Protein AF-A0A7X7PIR8-F1 (afdb_monomer)

Nearest PDB structures (foldseek):
  4htw-assembly1_A  TM=4.003E-01  e=7.850E+00  Simian immunodeficiency virus

Structure (mmCIF, N/CA/C/O backbone):
data_AF-A0A7X7PIR8-F1
#
_entry.id   AF-A0A7X7PIR8-F1
#
loop_
_atom_site.group_PDB
_atom_site.id
_atom_site.type_symbol
_atom_site.label_atom_id
_atom_site.label_alt_id
_atom_site.label_comp_id
_atom_site.label_asym_id
_atom_site.label_entity_id
_atom_site.label_seq_id
_atom_site.pdbx_PDB_ins_code
_atom_site.Cartn_x
_atom_site.Cartn_y
_atom_site.Cartn_z
_atom_site.occupancy
_atom_site.B_iso_or_equiv
_atom_site.auth_seq_id
_atom_site.auth_comp_id
_atom_site.auth_asym_id
_atom_site.auth_atom_id
_atom_site.pdbx_PDB_model_num
ATOM 1 N N . MET A 1 1 ? -5.668 -0.674 -14.259 1.00 58.12 1 MET A N 1
ATOM 2 C CA . MET A 1 1 ? -5.629 -1.543 -13.060 1.00 58.12 1 MET A CA 1
ATOM 3 C C . MET A 1 1 ? -5.282 -0.736 -11.802 1.00 58.12 1 MET A C 1
ATOM 5 O O . MET A 1 1 ? -4.143 -0.743 -11.369 1.00 58.12 1 MET A O 1
ATOM 9 N N . GLY A 1 2 ? -6.242 -0.003 -11.222 1.00 66.88 2 GLY A N 1
ATOM 10 C CA . GLY A 1 2 ? -5.995 0.819 -10.017 1.00 66.88 2 GLY A CA 1
ATOM 11 C C . GLY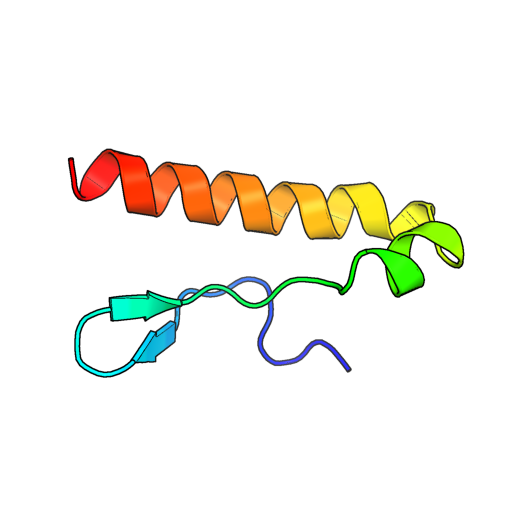 A 1 2 ? -7.250 1.209 -9.230 1.00 66.88 2 GLY A C 1
ATOM 12 O O . GLY A 1 2 ? -7.177 2.004 -8.302 1.00 66.88 2 GLY A O 1
ATOM 13 N N . ARG A 1 3 ? -8.413 0.650 -9.589 1.00 80.00 3 ARG A N 1
ATOM 14 C CA . ARG A 1 3 ? -9.727 1.072 -9.077 1.00 80.00 3 ARG A CA 1
ATOM 15 C C . ARG A 1 3 ? -9.903 0.816 -7.575 1.00 80.00 3 ARG A C 1
ATOM 17 O O . ARG A 1 3 ? -10.666 1.527 -6.927 1.00 80.00 3 ARG A O 1
ATOM 24 N N . LEU A 1 4 ? -9.181 -0.169 -7.043 1.00 86.81 4 LEU A N 1
ATOM 25 C CA . LEU A 1 4 ? -9.219 -0.572 -5.637 1.00 86.81 4 LEU A CA 1
ATOM 26 C C . LEU A 1 4 ? -8.228 0.200 -4.753 1.00 86.81 4 LEU A C 1
ATOM 28 O O . LEU A 1 4 ? -8.321 0.111 -3.538 1.00 86.81 4 LEU A O 1
ATOM 32 N N . ARG A 1 5 ? -7.281 0.957 -5.313 1.00 92.44 5 ARG A N 1
ATOM 33 C CA . ARG A 1 5 ? -6.288 1.674 -4.501 1.00 92.44 5 ARG A CA 1
ATOM 34 C C . ARG A 1 5 ? -6.835 2.986 -3.925 1.00 92.44 5 ARG A C 1
ATOM 36 O O . ARG A 1 5 ? -7.856 3.493 -4.392 1.00 92.44 5 ARG A O 1
ATOM 43 N N . GLY A 1 6 ? -6.118 3.552 -2.952 1.00 86.44 6 GLY A N 1
ATOM 44 C CA . GLY A 1 6 ? -6.398 4.877 -2.387 1.00 86.44 6 GLY A CA 1
ATOM 45 C C . GLY A 1 6 ? -7.626 4.947 -1.476 1.00 86.44 6 GLY A C 1
ATOM 46 O O . GLY A 1 6 ? -8.106 6.040 -1.193 1.00 86.44 6 GLY A O 1
ATOM 47 N N . ARG A 1 7 ? -8.149 3.799 -1.039 1.00 91.75 7 ARG A N 1
ATOM 48 C CA . ARG A 1 7 ? -9.253 3.689 -0.083 1.00 91.75 7 ARG A CA 1
ATOM 49 C C . ARG A 1 7 ? -9.035 2.479 0.822 1.00 91.75 7 ARG A C 1
ATOM 51 O O . ARG A 1 7 ? -8.330 1.548 0.431 1.00 91.75 7 ARG A O 1
ATOM 58 N N . ILE A 1 8 ? -9.664 2.506 1.990 1.00 93.75 8 ILE A N 1
ATOM 59 C CA . ILE A 1 8 ? -9.728 1.370 2.910 1.00 93.75 8 ILE A CA 1
ATOM 60 C C . ILE A 1 8 ? -10.911 0.499 2.483 1.00 93.75 8 ILE A C 1
ATOM 62 O O . ILE A 1 8 ? -11.977 1.019 2.149 1.00 93.75 8 ILE A O 1
ATOM 66 N N . HIS A 1 9 ? -10.711 -0.811 2.470 1.00 94.38 9 HIS A N 1
ATOM 67 C CA . HIS A 1 9 ? -11.758 -1.810 2.280 1.00 94.38 9 HIS A CA 1
ATOM 68 C C . HIS A 1 9 ? -11.916 -2.596 3.571 1.00 94.38 9 HIS A C 1
ATOM 70 O O . HIS A 1 9 ? -10.950 -2.748 4.311 1.00 94.38 9 HIS A O 1
ATOM 76 N N . ASP A 1 10 ? -13.108 -3.116 3.819 1.00 94.50 10 ASP A N 1
ATOM 77 C CA . ASP A 1 10 ? -13.319 -4.085 4.888 1.00 94.50 10 ASP A CA 1
ATOM 78 C C . ASP A 1 10 ? -13.289 -5.498 4.311 1.00 94.50 10 ASP A C 1
ATOM 80 O O . ASP A 1 10 ? -13.859 -5.762 3.247 1.00 94.50 10 ASP A O 1
ATOM 84 N N . PHE A 1 11 ? -12.622 -6.400 5.017 1.00 94.25 11 PHE A N 1
ATOM 85 C CA . PHE A 1 11 ? -12.725 -7.824 4.772 1.00 94.25 11 PHE A CA 1
ATOM 86 C C . PHE A 1 11 ? -12.873 -8.553 6.098 1.00 94.25 11 PHE A C 1
ATOM 88 O O . PHE A 1 11 ? -11.904 -8.727 6.835 1.00 94.25 11 PHE A O 1
ATOM 95 N N . ASN A 1 12 ? -14.098 -8.986 6.395 1.00 94.00 12 ASN A N 1
ATOM 96 C CA . ASN A 1 12 ? -14.445 -9.700 7.623 1.00 94.00 12 ASN A CA 1
ATOM 97 C C . ASN A 1 12 ? -13.991 -8.951 8.890 1.00 94.00 12 ASN A C 1
ATOM 99 O O . ASN A 1 12 ? -13.420 -9.554 9.798 1.00 94.00 12 ASN A O 1
ATOM 103 N N . GLY A 1 13 ? -14.197 -7.630 8.934 1.00 92.31 13 GLY A N 1
ATOM 104 C CA . GLY A 1 13 ? -13.775 -6.791 10.059 1.00 92.31 13 GLY A CA 1
ATOM 105 C C . GLY A 1 13 ? -12.278 -6.471 10.088 1.00 92.31 13 GLY A C 1
ATOM 106 O O . GLY A 1 13 ? -11.814 -5.831 11.028 1.00 92.31 13 GLY A O 1
ATOM 107 N N . THR A 1 14 ? -11.510 -6.911 9.086 1.00 93.50 14 THR A N 1
ATOM 108 C CA . THR A 1 14 ? -10.096 -6.557 8.927 1.00 93.50 14 THR A CA 1
ATOM 109 C C . THR A 1 14 ? -9.948 -5.470 7.858 1.00 93.50 14 THR A C 1
ATOM 111 O O . THR A 1 14 ? -10.345 -5.696 6.709 1.00 93.50 14 THR A O 1
ATOM 114 N N . PRO A 1 15 ? -9.349 -4.307 8.176 1.00 94.38 15 PRO A N 1
ATOM 115 C CA . PRO A 1 15 ? -9.126 -3.259 7.191 1.00 94.38 15 PRO A CA 1
ATOM 116 C C . PRO A 1 15 ? -8.049 -3.667 6.175 1.00 94.38 15 PRO A C 1
ATOM 118 O O . PRO A 1 15 ? -6.942 -4.070 6.530 1.00 94.38 15 PRO A O 1
ATOM 121 N N . LEU A 1 16 ? -8.358 -3.517 4.887 1.00 94.88 16 LEU A N 1
ATOM 122 C CA . LEU A 1 16 ? -7.480 -3.826 3.761 1.00 94.88 16 LEU A CA 1
ATOM 123 C C . LEU A 1 16 ? -7.202 -2.588 2.909 1.00 94.88 1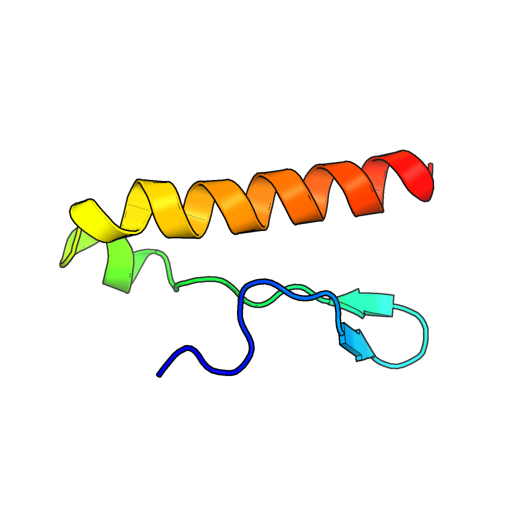6 LEU A C 1
ATOM 125 O O . LEU A 1 16 ? -8.094 -1.799 2.600 1.00 94.88 16 LEU A O 1
ATOM 129 N N . ILE A 1 17 ? -5.963 -2.459 2.437 1.00 95.19 17 ILE A N 1
ATOM 130 C CA . ILE A 1 17 ? -5.544 -1.407 1.505 1.00 95.19 17 ILE A CA 1
ATOM 131 C C . ILE A 1 17 ? -4.812 -2.060 0.336 1.00 95.19 17 ILE A C 1
ATOM 133 O O . ILE A 1 17 ? -3.821 -2.765 0.515 1.00 95.19 17 ILE A O 1
ATOM 137 N N . ALA A 1 18 ? -5.294 -1.815 -0.882 1.00 94.94 18 ALA A N 1
ATOM 138 C CA . ALA A 1 18 ? -4.630 -2.284 -2.091 1.00 94.94 18 ALA A CA 1
ATOM 139 C C . ALA A 1 18 ? -3.466 -1.353 -2.471 1.00 94.94 18 ALA A C 1
ATOM 141 O O . ALA A 1 18 ? -3.613 -0.131 -2.452 1.00 94.94 18 ALA A O 1
ATOM 142 N N . THR A 1 19 ? -2.345 -1.933 -2.905 1.00 94.94 19 THR A N 1
ATOM 143 C CA . THR A 1 19 ? -1.166 -1.219 -3.432 1.00 94.94 19 THR A CA 1
ATOM 144 C C . THR A 1 19 ? -0.586 -1.943 -4.658 1.00 94.94 19 THR A C 1
ATOM 146 O O . THR A 1 19 ? -1.149 -2.936 -5.127 1.00 94.94 19 THR A O 1
ATOM 149 N N . TYR A 1 20 ? 0.505 -1.432 -5.231 1.00 94.12 20 TYR A N 1
ATOM 150 C CA . TYR A 1 20 ? 1.217 -2.075 -6.337 1.00 94.12 20 TYR A CA 1
ATOM 151 C C . TYR A 1 20 ? 2.126 -3.207 -5.858 1.00 94.12 20 TYR A C 1
ATOM 153 O O . TYR A 1 20 ? 2.796 -3.099 -4.835 1.00 94.12 20 TYR A O 1
ATOM 161 N N . HIS A 1 21 ? 2.213 -4.272 -6.657 1.00 93.25 21 HIS A N 1
ATOM 162 C CA . HIS A 1 21 ? 3.184 -5.338 -6.428 1.00 93.25 21 HIS A CA 1
ATOM 163 C C . HIS A 1 21 ? 4.624 -4.807 -6.613 1.00 93.25 21 HIS A C 1
ATOM 165 O O . HIS A 1 21 ? 4.862 -4.075 -7.579 1.00 93.25 21 HIS A O 1
ATOM 171 N N . PRO A 1 22 ? 5.616 -5.206 -5.793 1.00 93.88 22 PRO A N 1
ATOM 172 C CA . PRO A 1 22 ? 6.987 -4.690 -5.891 1.00 93.88 22 PRO A CA 1
ATOM 173 C C . PRO A 1 22 ? 7.612 -4.820 -7.288 1.00 93.88 22 PRO A C 1
ATOM 175 O O . PRO A 1 22 ? 8.204 -3.876 -7.800 1.00 93.88 22 PRO A O 1
ATOM 178 N N . ALA A 1 23 ? 7.390 -5.951 -7.967 1.00 96.56 23 ALA A N 1
ATOM 179 C CA . ALA A 1 23 ? 7.872 -6.165 -9.337 1.00 96.56 23 ALA A CA 1
ATOM 180 C C . ALA A 1 23 ? 7.329 -5.145 -10.361 1.00 96.56 23 ALA A C 1
ATOM 182 O O . ALA A 1 23 ? 7.973 -4.893 -11.375 1.00 96.56 23 ALA A O 1
ATOM 183 N N . TYR A 1 24 ? 6.150 -4.559 -10.119 1.00 94.12 24 TYR A N 1
ATOM 184 C CA . TYR A 1 24 ? 5.617 -3.479 -10.952 1.00 94.12 24 TYR A CA 1
ATOM 185 C C . TYR A 1 24 ? 6.384 -2.172 -10.718 1.00 94.12 24 TYR A C 1
ATOM 187 O O . TYR A 1 24 ? 6.731 -1.489 -11.675 1.00 94.12 24 TYR A O 1
ATOM 195 N N . LEU A 1 25 ? 6.728 -1.869 -9.465 1.00 94.56 25 LEU A N 1
ATOM 196 C CA . LEU A 1 25 ? 7.471 -0.657 -9.103 1.00 94.56 25 LEU A CA 1
ATOM 197 C C . LEU A 1 25 ? 8.903 -0.650 -9.651 1.00 94.56 25 LEU A C 1
ATOM 199 O O . LEU A 1 25 ? 9.418 0.414 -9.969 1.00 94.56 25 LEU A O 1
ATOM 203 N N . LEU A 1 26 ? 9.521 -1.823 -9.823 1.00 95.94 26 LEU A N 1
ATOM 204 C CA . LEU A 1 26 ? 10.836 -1.941 -10.468 1.00 95.94 26 LEU A CA 1
ATOM 205 C C . LEU A 1 26 ? 10.809 -1.547 -11.952 1.00 95.94 26 LEU A C 1
ATOM 207 O O . LEU A 1 26 ? 11.803 -1.056 -12.475 1.00 95.94 26 LEU A O 1
ATOM 211 N N . ARG A 1 27 ? 9.677 -1.769 -12.631 1.00 96.44 27 ARG A N 1
ATOM 212 C CA . ARG A 1 27 ? 9.487 -1.423 -14.049 1.00 96.44 27 ARG A CA 1
ATOM 213 C C . ARG A 1 27 ? 8.960 0.002 -14.249 1.00 96.44 27 ARG A C 1
ATOM 215 O O . ARG A 1 27 ? 9.187 0.574 -15.307 1.00 96.44 27 ARG A O 1
ATOM 222 N N . SER A 1 28 ? 8.283 0.548 -13.240 1.00 95.06 28 SER A N 1
ATOM 223 C CA . SER A 1 28 ? 7.645 1.870 -13.248 1.00 95.06 28 SER A CA 1
ATOM 224 C C . SER A 1 28 ? 7.964 2.632 -11.952 1.00 95.06 28 SER A C 1
ATOM 226 O O . SER A 1 28 ? 7.104 2.745 -11.066 1.00 95.06 28 SER A O 1
ATOM 228 N N . PRO A 1 29 ? 9.205 3.126 -11.791 1.00 94.12 29 PRO A N 1
ATOM 229 C CA . PRO A 1 29 ? 9.660 3.789 -10.567 1.00 94.12 29 PRO A CA 1
ATOM 230 C C . PRO A 1 29 ? 8.883 5.074 -10.241 1.00 94.12 29 PRO A C 1
ATOM 232 O O . PRO A 1 29 ? 8.763 5.446 -9.072 1.00 94.12 29 PRO A O 1
ATOM 235 N N . GLU A 1 30 ? 8.275 5.729 -11.231 1.00 95.81 30 GLU A N 1
ATOM 236 C CA . GLU A 1 30 ? 7.386 6.879 -11.046 1.00 95.81 30 GLU A CA 1
ATOM 237 C C . GLU A 1 30 ? 6.182 6.558 -10.144 1.00 95.81 30 GLU A C 1
ATOM 239 O O . GLU A 1 30 ? 5.681 7.424 -9.420 1.00 95.81 30 GLU A O 1
ATOM 244 N N . MET A 1 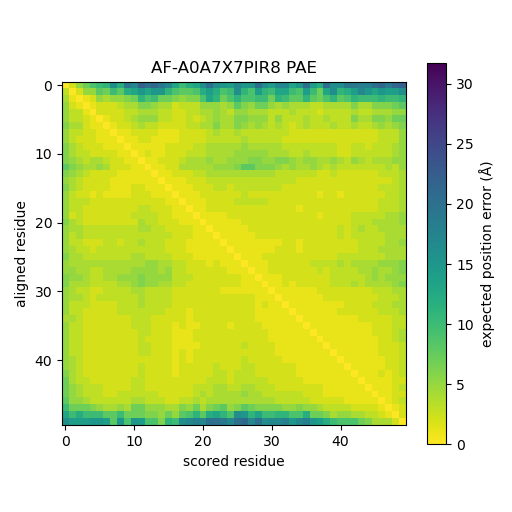31 ? 5.769 5.288 -10.108 1.00 94.69 31 MET A N 1
ATOM 245 C CA . MET A 1 31 ? 4.647 4.816 -9.299 1.00 94.69 31 MET A CA 1
ATOM 246 C C . MET A 1 31 ? 5.021 4.590 -7.830 1.00 94.69 31 MET A C 1
ATOM 248 O O . MET A 1 31 ? 4.131 4.377 -7.003 1.00 94.69 31 MET A O 1
ATOM 252 N N . MET A 1 32 ? 6.305 4.701 -7.468 1.00 94.56 32 MET A N 1
ATOM 253 C CA . MET A 1 32 ? 6.775 4.542 -6.089 1.00 94.56 32 MET A CA 1
ATOM 254 C C . MET A 1 32 ? 6.124 5.557 -5.144 1.00 94.56 32 MET A C 1
ATOM 256 O O . MET A 1 32 ? 5.672 5.192 -4.062 1.00 94.56 32 MET A O 1
ATOM 260 N N . ARG A 1 33 ? 5.981 6.823 -5.567 1.00 95.38 33 ARG A N 1
ATOM 261 C CA . ARG A 1 33 ? 5.286 7.850 -4.761 1.00 95.38 33 ARG A CA 1
ATOM 262 C C . ARG A 1 33 ? 3.831 7.477 -4.502 1.00 95.38 33 ARG A C 1
ATOM 264 O O . ARG A 1 33 ? 3.287 7.755 -3.438 1.00 95.38 33 ARG A O 1
ATOM 271 N N . THR A 1 34 ? 3.193 6.863 -5.489 1.00 93.56 34 THR A N 1
ATOM 272 C CA . THR A 1 34 ? 1.802 6.437 -5.403 1.00 93.56 34 THR A CA 1
ATOM 273 C C . THR A 1 34 ? 1.649 5.242 -4.460 1.00 93.56 34 THR A C 1
ATOM 275 O O . THR A 1 34 ? 0.743 5.267 -3.634 1.00 93.56 34 THR A O 1
ATOM 278 N N . ALA A 1 35 ? 2.557 4.262 -4.516 1.00 94.69 35 ALA A N 1
ATOM 279 C CA . ALA A 1 35 ? 2.601 3.151 -3.561 1.00 94.69 35 ALA A CA 1
ATOM 280 C C . ALA A 1 35 ? 2.912 3.625 -2.132 1.00 94.69 35 ALA A C 1
ATOM 282 O O . ALA A 1 35 ? 2.301 3.154 -1.177 1.00 94.69 35 ALA A O 1
ATOM 283 N N . TRP A 1 36 ? 3.808 4.604 -1.980 1.00 95.75 36 TRP A N 1
ATOM 284 C CA . TRP A 1 36 ? 4.148 5.182 -0.679 1.00 95.75 36 TRP A CA 1
ATOM 285 C C . TRP A 1 36 ? 2.933 5.783 0.033 1.00 95.75 36 TRP A C 1
ATOM 287 O O . TRP A 1 36 ? 2.738 5.549 1.222 1.00 95.75 36 TRP A O 1
ATOM 297 N N . ARG A 1 37 ? 2.061 6.486 -0.701 1.00 95.94 37 ARG A N 1
ATOM 298 C CA . ARG A 1 37 ? 0.809 7.024 -0.142 1.00 95.94 37 ARG A CA 1
ATOM 299 C C . ARG A 1 37 ? -0.111 5.929 0.403 1.00 95.94 37 ARG A C 1
ATOM 301 O O . ARG A 1 37 ? -0.748 6.149 1.429 1.00 95.94 37 ARG A O 1
ATOM 308 N N . ASP A 1 38 ? -0.156 4.758 -0.237 1.00 95.19 38 ASP A N 1
ATOM 309 C CA . ASP A 1 38 ? -0.942 3.626 0.273 1.00 95.19 38 ASP A CA 1
ATOM 310 C C . ASP A 1 38 ? -0.367 3.104 1.597 1.00 95.19 38 ASP A C 1
ATOM 312 O O . ASP A 1 38 ? -1.121 2.819 2.522 1.00 95.19 38 ASP A O 1
ATOM 316 N N . PHE A 1 39 ? 0.962 3.032 1.725 1.00 95.38 39 PHE A N 1
ATOM 317 C CA . PHE A 1 39 ? 1.610 2.613 2.972 1.00 95.38 39 PHE A CA 1
ATOM 318 C C . PHE A 1 39 ? 1.435 3.625 4.105 1.00 95.38 39 PHE A C 1
ATOM 320 O O . PHE A 1 39 ? 1.258 3.230 5.253 1.00 95.38 39 PHE A O 1
ATOM 327 N N . GLN A 1 40 ? 1.436 4.926 3.804 1.00 96.44 40 GLN A N 1
ATOM 328 C CA . GLN A 1 40 ? 1.114 5.949 4.802 1.00 96.44 40 GLN A CA 1
ATOM 329 C C . GLN A 1 40 ? -0.329 5.808 5.305 1.00 96.44 40 GLN A C 1
ATOM 331 O O . GLN A 1 40 ? -0.567 5.932 6.505 1.00 96.44 40 GLN A O 1
ATOM 336 N N . LEU A 1 41 ? -1.278 5.511 4.408 1.00 95.12 41 LEU A N 1
ATOM 337 C CA . LEU A 1 41 ? -2.660 5.213 4.788 1.00 95.12 41 LEU A CA 1
ATOM 338 C C . LEU A 1 41 ? -2.735 3.952 5.659 1.00 95.12 41 LEU A C 1
ATOM 340 O O . LEU A 1 41 ? -3.416 3.968 6.678 1.00 95.12 41 LEU A O 1
ATOM 344 N N . LEU A 1 42 ? -1.997 2.897 5.298 1.00 95.31 42 LEU A N 1
ATOM 345 C CA . LEU A 1 42 ? -1.917 1.661 6.082 1.00 95.31 42 LEU A CA 1
ATOM 346 C C . LEU A 1 42 ? -1.397 1.924 7.486 1.00 95.31 42 LEU A C 1
ATOM 348 O O . LEU A 1 42 ? -2.017 1.487 8.448 1.00 95.31 42 LEU A O 1
ATOM 352 N N . ARG A 1 43 ? -0.304 2.681 7.604 1.00 95.88 43 ARG A N 1
ATOM 353 C CA . ARG A 1 43 ? 0.254 3.056 8.900 1.00 95.88 43 ARG A CA 1
ATOM 354 C C . ARG A 1 43 ? -0.761 3.818 9.746 1.00 95.88 43 ARG A C 1
ATOM 356 O O . ARG A 1 43 ? -0.939 3.473 10.900 1.00 95.88 43 ARG A O 1
ATOM 363 N N . LYS A 1 44 ? -1.448 4.809 9.172 1.00 95.31 44 LYS A N 1
ATOM 364 C CA . LYS A 1 44 ? -2.466 5.576 9.901 1.00 95.31 44 LYS A CA 1
ATOM 365 C C . LYS A 1 44 ? -3.563 4.665 10.465 1.00 95.31 44 LYS A C 1
ATOM 367 O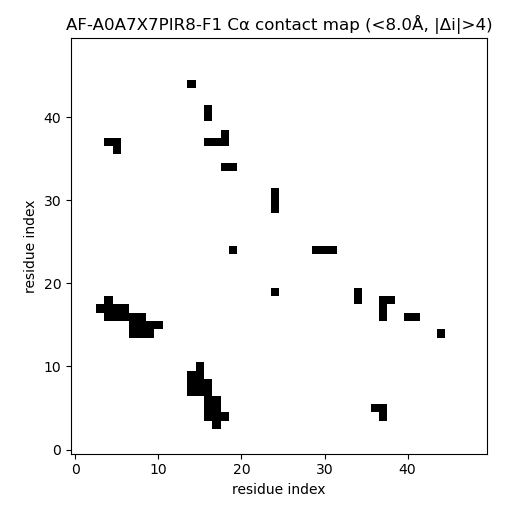 O . LYS A 1 44 ? -3.897 4.787 11.633 1.00 95.31 44 LYS A O 1
ATOM 372 N N . VAL A 1 45 ? -4.089 3.751 9.647 1.00 93.81 45 VAL A N 1
ATOM 373 C CA . VAL A 1 45 ? -5.129 2.804 10.081 1.00 93.81 45 VAL A CA 1
ATOM 374 C C . VAL A 1 45 ? -4.605 1.862 11.158 1.00 93.81 45 VAL A C 1
ATOM 376 O O . VAL A 1 45 ? -5.296 1.615 12.136 1.00 93.81 45 VAL A O 1
ATOM 379 N N . H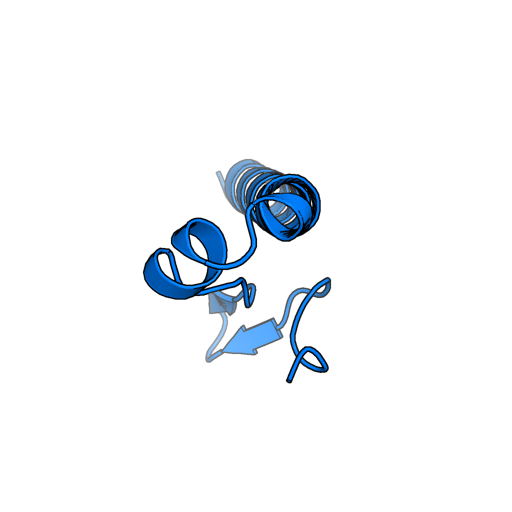IS A 1 46 ? -3.386 1.350 10.993 1.00 93.88 46 HIS A N 1
ATOM 380 C CA . HIS A 1 46 ? -2.748 0.483 11.978 1.00 93.88 46 HIS A CA 1
ATOM 381 C C . HIS A 1 46 ? -2.546 1.197 13.324 1.00 93.88 46 HIS A C 1
ATOM 383 O O . HIS A 1 46 ? -2.857 0.629 14.364 1.00 93.88 46 HIS A O 1
ATOM 389 N N . ASP A 1 47 ? -2.069 2.443 13.302 1.00 95.19 47 ASP A N 1
ATOM 390 C CA . ASP A 1 47 ? -1.814 3.245 14.503 1.00 95.19 47 ASP A CA 1
ATOM 391 C C . ASP A 1 47 ? -3.123 3.641 15.223 1.00 95.19 47 ASP A C 1
ATOM 393 O O . ASP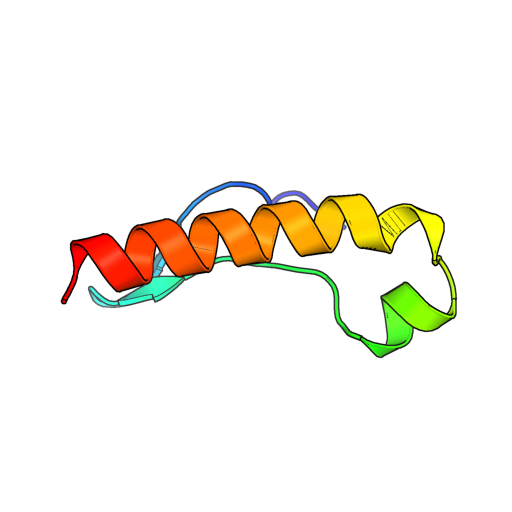 A 1 47 ? -3.124 3.787 16.436 1.00 95.19 47 ASP A O 1
ATOM 397 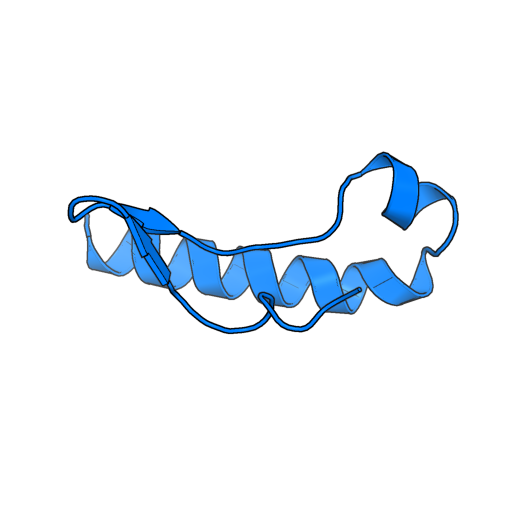N N . GLU A 1 48 ? -4.245 3.786 14.505 1.00 90.12 48 GLU A N 1
ATOM 398 C CA . GLU A 1 48 ? -5.581 4.027 15.090 1.00 90.12 48 GLU A CA 1
ATOM 399 C C . GLU A 1 48 ? -6.202 2.774 15.741 1.00 90.12 48 GLU A C 1
ATOM 401 O O . GLU A 1 48 ? -7.169 2.888 16.493 1.00 90.12 48 GLU A O 1
ATOM 406 N N . GLN A 1 49 ? -5.688 1.581 15.427 1.00 76.69 49 GLN A N 1
ATOM 407 C CA . GLN A 1 49 ? -6.171 0.294 15.949 1.00 76.69 49 GLN A CA 1
ATOM 408 C C . GLN A 1 49 ? -5.335 -0.221 17.138 1.00 76.69 49 GLN A C 1
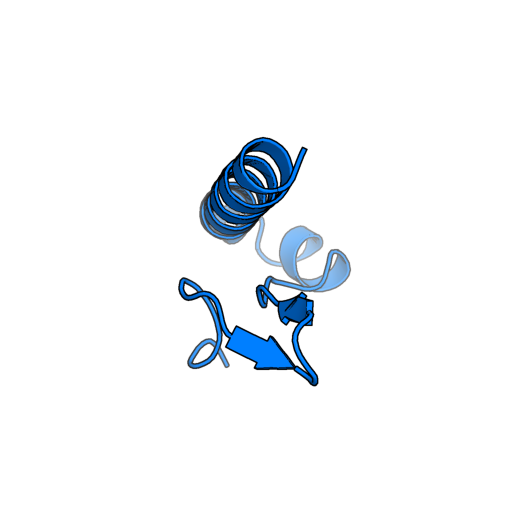ATOM 410 O O . GLN A 1 49 ? -5.705 -1.236 17.730 1.00 76.69 49 GLN A O 1
ATOM 415 N N . ALA A 1 50 ? -4.214 0.441 17.449 1.00 65.69 50 ALA A N 1
ATOM 416 C CA . ALA A 1 50 ? -3.286 0.111 18.533 1.00 65.69 50 ALA A CA 1
ATOM 417 C C . ALA A 1 50 ? -3.583 0.926 19.800 1.00 65.69 50 ALA A C 1
ATOM 419 O O . ALA A 1 50 ? -3.441 0.347 20.901 1.00 65.69 50 ALA A O 1
#

Solvent-accessible surface area (backbone atoms only — not comparable to full-atom values): 3175 Å² total; per-residue (Å²): 144,63,89,66,42,90,47,82,42,80,54,97,90,40,83,42,71,47,69,73,58,70,77,54,39,75,78,39,60,84,48,44,65,60,39,48,54,40,50,53,52,49,50,54,55,53,64,75,74,108

pLDDT: mean 91.72, std 8.06, range [58.12, 96.56]

Foldseek 3Di:
DDPQAPDWDDDPNDTDHDADDVVVCVVPVVCVVVRVVSVVVVVVVVVVVD

Mean predicted aligned error: 3.41 Å

Sequence (50 aa):
MGRLRGRIHDFNGTPLIATYHPAYLLRSPEMMRTAWRDFQLLRKVHDEQA

Secondary structure (DSSP, 8-state):
--TTBTSEEEETTEEEEB---HHHHHH-GGGHH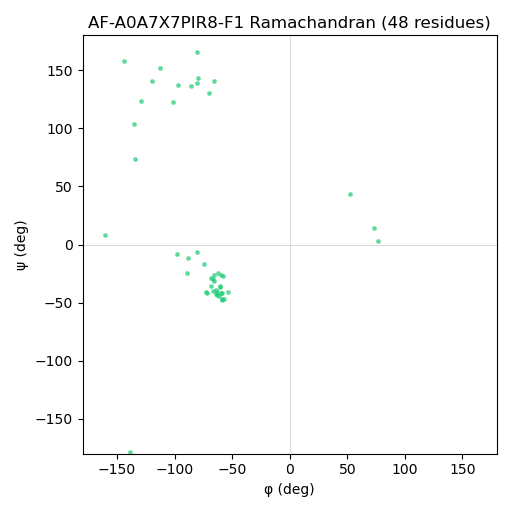HHHHHHHHHHHHHHH--

Radius of gyration: 11.79 Å; Cα contacts (8 Å, |Δi|>4): 33; chains: 1; bounding box: 25×18×33 Å